Protein AF-A0AAP5D4F7-F1 (afdb_monomer)

Radius of gyration: 26.06 Å; Cα contacts (8 Å, |Δi|>4): 20; chains: 1; bounding box: 44×52×95 Å

pLDDT: mean 70.16, std 20.32, range [34.16, 98.06]

Foldseek 3Di:
DPPVVVVVVVVVVVVVVVVVVVVVVVVCVPVVVPPDDPPPDPPPPPPPVLPDDDDDDPPVLNVCCVVVVDDPVRSVVVVVVVVVVSVVSNVVCVVCVVVVVVVVVVVLVVVCVVDDPVVNVVVVVVVCVVVVVVVVVVVVVVVVVVVVVVVPPPPDDDDDD

Solvent-accessible surface area (backbone atoms only — not comparable to full-atom values): 9914 Å² total; per-residue (Å²): 143,72,68,68,60,58,55,50,53,51,48,53,53,49,52,54,51,51,52,51,51,55,54,52,59,60,53,47,62,67,66,65,66,52,92,84,82,84,90,80,82,88,86,84,85,66,84,80,62,77,73,66,75,80,82,84,65,76,53,69,64,59,53,45,36,65,79,68,64,52,52,74,67,58,46,54,54,50,50,53,53,52,51,56,50,52,51,50,53,40,52,54,44,65,72,42,48,62,59,53,49,54,52,52,50,52,51,48,54,57,53,49,72,76,44,53,75,70,50,38,55,51,51,52,51,55,50,49,55,58,54,51,57,58,54,54,55,50,54,58,46,53,53,52,59,57,54,65,60,62,73,77,73,80,82,85,87,85,89,88,133

Structure (mmCIF, N/CA/C/O backbone):
data_AF-A0AAP5D4F7-F1
#
_entry.id   AF-A0AAP5D4F7-F1
#
loop_
_atom_site.group_PDB
_atom_site.id
_atom_site.type_symbol
_atom_site.label_atom_id
_atom_site.label_alt_id
_atom_site.label_comp_id
_atom_site.label_asym_id
_atom_site.label_entity_id
_atom_site.label_seq_id
_atom_site.pdbx_PDB_ins_code
_atom_site.Cartn_x
_atom_site.Cartn_y
_atom_site.Cartn_z
_atom_site.occupancy
_atom_site.B_iso_or_equiv
_atom_site.auth_seq_id
_atom_site.auth_comp_id
_atom_site.auth_asym_id
_atom_site.auth_atom_id
_atom_site.pdbx_PDB_model_num
ATOM 1 N N . MET A 1 1 ? 18.240 23.602 -42.112 1.00 45.06 1 MET A N 1
ATOM 2 C CA . MET A 1 1 ? 18.119 24.378 -40.853 1.00 45.06 1 MET A CA 1
ATOM 3 C C . MET A 1 1 ? 17.007 23.825 -39.933 1.00 45.06 1 MET A C 1
ATOM 5 O O . MET A 1 1 ? 16.127 24.569 -39.534 1.00 45.06 1 MET A O 1
ATOM 9 N N . LEU A 1 2 ? 17.017 22.527 -39.577 1.00 50.31 2 LEU A N 1
ATOM 10 C CA . LEU A 1 2 ? 15.916 21.885 -38.813 1.00 50.31 2 LEU A CA 1
ATOM 11 C C . LEU A 1 2 ? 16.360 21.178 -37.510 1.00 50.31 2 LEU A C 1
ATOM 13 O O . LEU A 1 2 ? 15.517 20.708 -36.751 1.00 50.31 2 LEU A O 1
ATOM 17 N N . ALA A 1 3 ? 17.667 21.120 -37.219 1.00 54.66 3 ALA A N 1
ATOM 18 C CA . ALA A 1 3 ? 18.198 20.456 -36.020 1.00 54.66 3 ALA A CA 1
ATOM 19 C C . ALA A 1 3 ? 18.232 21.369 -34.775 1.00 54.66 3 ALA A C 1
ATOM 21 O O . ALA A 1 3 ? 18.006 20.909 -33.659 1.00 54.66 3 ALA A O 1
ATOM 22 N N . GLY A 1 4 ? 18.453 22.678 -34.953 1.00 55.03 4 GLY A N 1
ATOM 23 C CA . GLY A 1 4 ? 18.571 23.624 -33.834 1.00 55.03 4 GLY A CA 1
ATOM 24 C C . GLY A 1 4 ? 17.247 23.947 -33.131 1.00 55.03 4 GLY A C 1
ATOM 25 O O . GLY A 1 4 ? 17.239 24.257 -31.944 1.00 55.03 4 GLY A O 1
ATOM 26 N N . SER A 1 5 ? 16.114 23.848 -33.829 1.00 57.25 5 SER A N 1
ATOM 27 C CA . SER A 1 5 ? 14.784 24.158 -33.286 1.00 57.25 5 SER A CA 1
ATOM 28 C C . SER A 1 5 ? 14.273 23.075 -32.336 1.00 57.25 5 SER A C 1
ATOM 30 O O . SER A 1 5 ? 13.728 23.399 -31.287 1.00 57.25 5 SER A O 1
ATOM 32 N N . ARG A 1 6 ? 14.529 21.796 -32.635 1.00 60.34 6 ARG A N 1
ATOM 33 C CA . ARG A 1 6 ? 14.172 20.673 -31.748 1.00 60.34 6 ARG A CA 1
ATOM 34 C C . ARG A 1 6 ? 14.949 20.714 -30.430 1.00 60.34 6 ARG A C 1
ATOM 36 O O . ARG A 1 6 ? 14.372 20.470 -29.375 1.00 60.34 6 ARG A O 1
ATOM 43 N N . LEU A 1 7 ? 16.224 21.109 -30.486 1.00 68.88 7 LEU A N 1
ATOM 44 C CA . LEU A 1 7 ? 17.064 21.285 -29.299 1.00 68.88 7 LEU A CA 1
ATOM 45 C C . LEU A 1 7 ? 16.583 22.458 -28.427 1.00 68.88 7 LEU A C 1
ATOM 47 O O . LEU A 1 7 ? 16.510 22.334 -27.209 1.00 68.88 7 LEU A O 1
ATOM 51 N N . ARG A 1 8 ? 16.191 23.579 -29.048 1.00 61.22 8 ARG A N 1
ATOM 52 C CA . ARG A 1 8 ? 15.646 24.752 -28.340 1.00 61.22 8 ARG A CA 1
ATOM 53 C C . ARG A 1 8 ? 14.299 24.453 -27.679 1.00 61.22 8 ARG A C 1
ATOM 55 O O . ARG A 1 8 ? 14.093 24.855 -26.541 1.00 61.22 8 ARG A O 1
ATOM 62 N N . VAL A 1 9 ? 13.420 23.708 -28.351 1.00 74.62 9 VAL A N 1
ATOM 63 C CA . VAL A 1 9 ? 12.127 23.278 -27.787 1.00 74.62 9 VAL A CA 1
ATOM 64 C C . VAL A 1 9 ? 12.332 22.346 -26.590 1.00 74.62 9 VAL A C 1
ATOM 66 O O . VAL A 1 9 ? 11.697 22.543 -25.556 1.00 74.62 9 VAL A O 1
ATOM 69 N N . GLY A 1 10 ? 13.265 21.392 -26.683 1.00 74.69 10 GLY A N 1
ATOM 70 C CA . GLY A 1 10 ? 13.618 20.524 -25.556 1.00 74.69 10 GLY A CA 1
ATOM 71 C C . GLY A 1 10 ? 14.169 21.297 -24.353 1.00 74.69 10 GLY A C 1
ATOM 72 O O . GLY A 1 10 ? 13.805 21.010 -23.216 1.00 74.69 10 GLY A O 1
ATOM 73 N N . LEU A 1 11 ? 14.986 22.325 -24.597 1.00 80.06 11 LEU A N 1
ATOM 74 C CA . LEU A 1 11 ? 15.576 23.154 -23.543 1.00 80.06 11 LEU A CA 1
ATOM 75 C C . LEU A 1 11 ? 14.515 24.021 -22.841 1.00 80.06 11 LEU A C 1
ATOM 77 O O . LEU A 1 11 ? 14.483 24.075 -21.614 1.00 80.06 11 LEU A O 1
ATOM 81 N N . VAL A 1 12 ? 13.590 24.625 -23.595 1.00 80.06 12 VAL A N 1
ATOM 82 C CA . VAL A 1 12 ? 12.476 25.409 -23.028 1.00 80.06 12 VAL A CA 1
ATOM 83 C C . VAL A 1 12 ? 11.536 24.527 -22.197 1.00 80.06 12 VAL A C 1
ATOM 85 O O . VAL A 1 12 ? 11.146 24.920 -21.096 1.00 80.06 12 VAL A O 1
ATOM 88 N N . LEU A 1 13 ? 11.223 23.314 -22.668 1.00 79.25 13 LEU A N 1
ATOM 89 C CA . LEU A 1 13 ? 10.418 22.343 -21.914 1.00 79.25 13 LEU A CA 1
ATOM 90 C C . LEU A 1 13 ? 11.134 21.865 -20.642 1.00 79.25 13 LEU A C 1
ATOM 92 O O . LEU A 1 13 ? 10.517 21.779 -19.585 1.00 79.25 13 LEU A O 1
ATOM 96 N N . GLY A 1 14 ? 12.444 21.616 -20.713 1.00 80.88 14 GLY A N 1
ATOM 97 C CA . GLY A 1 14 ? 13.240 21.216 -19.552 1.00 80.88 14 GLY A CA 1
ATOM 98 C C . GLY A 1 14 ? 13.310 22.301 -18.476 1.00 80.88 14 GLY A C 1
ATOM 99 O O . GLY A 1 14 ? 13.117 22.013 -17.297 1.00 80.88 14 GLY A O 1
ATOM 100 N N . VAL A 1 15 ? 13.528 23.559 -18.872 1.00 79.31 15 VAL A N 1
ATOM 101 C CA . VAL A 1 15 ? 13.616 24.697 -17.940 1.00 79.31 15 VAL A CA 1
ATOM 102 C C . VAL A 1 15 ? 12.261 25.019 -17.308 1.00 79.31 15 VAL A C 1
ATOM 104 O O . VAL A 1 15 ? 12.200 25.260 -16.106 1.00 79.31 15 VAL A O 1
ATOM 107 N N . THR A 1 16 ? 11.164 24.968 -18.069 1.00 74.25 16 THR A N 1
ATOM 108 C CA . THR A 1 16 ? 9.812 25.182 -17.515 1.00 74.25 16 THR A CA 1
ATOM 109 C C . THR A 1 16 ? 9.391 24.057 -16.568 1.00 74.25 16 THR A C 1
ATOM 111 O O . THR A 1 16 ? 8.828 24.330 -15.509 1.00 74.25 16 THR A O 1
ATOM 114 N N . PHE A 1 17 ? 9.741 22.806 -16.877 1.00 76.88 17 PHE A N 1
ATOM 115 C CA . PHE A 1 17 ? 9.511 21.666 -15.989 1.00 76.88 17 PHE A CA 1
ATOM 116 C C . PHE A 1 17 ? 10.344 21.750 -14.699 1.00 76.88 17 PHE A C 1
ATOM 118 O O . PHE A 1 17 ? 9.817 21.548 -13.605 1.00 76.88 17 PHE A O 1
ATOM 125 N N . ALA A 1 18 ? 11.626 22.116 -14.802 1.00 70.88 18 ALA A N 1
ATOM 126 C CA . ALA A 1 18 ? 12.499 22.303 -13.643 1.00 70.88 18 ALA A CA 1
ATOM 127 C C . ALA A 1 18 ? 12.053 23.483 -12.761 1.00 70.88 18 ALA A C 1
ATOM 129 O O . ALA A 1 18 ? 12.063 23.369 -11.535 1.00 70.88 18 ALA A O 1
ATOM 130 N N . ALA A 1 19 ? 11.599 24.586 -13.366 1.00 70.94 19 ALA A N 1
ATOM 131 C CA . ALA A 1 19 ? 11.028 25.723 -12.645 1.00 70.94 19 ALA A CA 1
ATOM 132 C C . ALA A 1 19 ? 9.710 25.355 -11.936 1.00 70.94 19 ALA A C 1
ATOM 134 O O . ALA A 1 19 ? 9.495 25.768 -10.797 1.00 70.94 19 ALA A O 1
ATOM 135 N N . GLY A 1 20 ? 8.868 24.519 -12.557 1.00 60.56 20 GLY A N 1
ATOM 136 C CA . GLY A 1 20 ? 7.659 23.971 -11.934 1.00 60.56 20 GLY A CA 1
ATOM 137 C C . GLY A 1 20 ? 7.955 23.045 -10.747 1.00 60.56 20 GLY A C 1
ATOM 138 O O . GLY A 1 20 ? 7.317 23.161 -9.703 1.00 60.56 20 GLY A O 1
ATOM 139 N N . LEU A 1 21 ? 8.969 22.179 -10.859 1.00 65.44 21 LEU A N 1
ATOM 140 C CA . LEU A 1 21 ? 9.419 21.310 -9.764 1.00 65.44 21 LEU A CA 1
ATOM 141 C C . LEU A 1 21 ? 10.019 22.103 -8.596 1.00 65.44 21 LEU A C 1
ATOM 143 O O . LEU A 1 21 ? 9.684 21.843 -7.442 1.00 65.44 21 LEU A O 1
ATOM 147 N N . ALA A 1 22 ? 10.868 23.094 -8.875 1.00 58.38 22 ALA A N 1
ATOM 148 C CA . ALA A 1 22 ? 11.463 23.936 -7.839 1.00 58.38 22 ALA A CA 1
ATOM 149 C C . ALA A 1 22 ? 10.411 24.813 -7.131 1.00 58.38 22 ALA A C 1
ATOM 151 O O . ALA A 1 22 ? 10.445 24.946 -5.906 1.00 58.38 22 ALA A O 1
ATOM 152 N N . GLY A 1 23 ? 9.443 25.355 -7.881 1.00 59.84 23 GLY A N 1
ATOM 153 C CA . GLY A 1 23 ? 8.317 26.114 -7.330 1.00 59.84 23 GLY A CA 1
ATOM 154 C C . GLY A 1 23 ? 7.375 25.261 -6.475 1.00 59.84 23 GLY A C 1
ATOM 155 O O . GLY A 1 23 ? 6.960 25.696 -5.401 1.00 59.84 23 GLY A O 1
ATOM 156 N N . GLY A 1 24 ? 7.097 24.022 -6.895 1.00 54.88 24 GLY A N 1
ATOM 157 C CA . GLY A 1 24 ? 6.265 23.079 -6.142 1.00 54.88 24 GLY A CA 1
ATOM 158 C C . GLY A 1 24 ? 6.898 22.642 -4.817 1.00 54.88 24 GLY A C 1
ATOM 159 O O . GLY A 1 24 ? 6.235 22.661 -3.785 1.00 54.8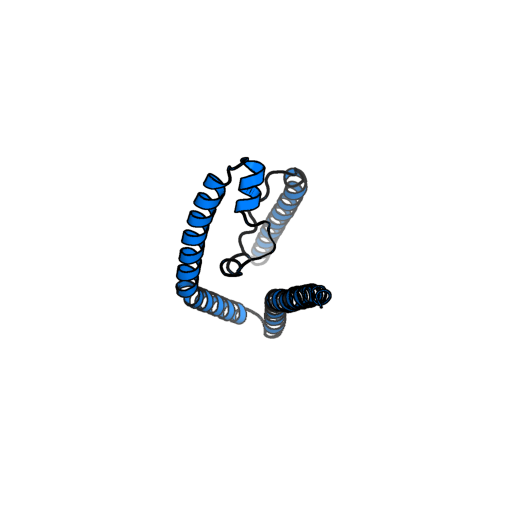8 24 GLY A O 1
ATOM 160 N N . VAL A 1 25 ? 8.198 22.330 -4.813 1.00 56.91 25 VAL A N 1
ATOM 161 C CA . VAL A 1 25 ? 8.917 21.848 -3.615 1.00 56.91 25 VAL A CA 1
ATOM 162 C C . VAL A 1 25 ? 9.118 22.950 -2.560 1.00 56.91 25 VAL A C 1
ATOM 164 O O . VAL A 1 25 ? 9.172 22.665 -1.362 1.00 56.91 25 VAL A O 1
ATOM 167 N N . ALA A 1 26 ? 9.195 24.222 -2.966 1.00 54.41 26 ALA A N 1
ATOM 168 C CA . ALA A 1 26 ? 9.351 25.340 -2.032 1.00 54.41 26 ALA A CA 1
ATOM 169 C C . ALA A 1 26 ? 8.038 25.733 -1.320 1.00 54.41 26 ALA A C 1
ATOM 171 O O . ALA A 1 26 ? 8.074 26.121 -0.149 1.00 54.41 26 ALA A O 1
ATOM 172 N N . LEU A 1 27 ? 6.887 25.596 -1.989 1.00 46.69 27 LEU A N 1
ATOM 173 C CA . LEU A 1 27 ? 5.555 25.818 -1.399 1.00 46.69 27 LEU A CA 1
ATOM 174 C C . LEU A 1 27 ? 5.139 24.683 -0.452 1.00 46.69 27 LEU A C 1
ATOM 176 O O . LEU A 1 27 ? 4.520 24.941 0.584 1.00 46.69 27 LEU A O 1
ATOM 180 N N . ASP A 1 28 ? 5.575 23.457 -0.753 1.00 44.22 28 ASP A N 1
ATOM 181 C CA . ASP A 1 28 ? 5.365 22.265 0.073 1.00 44.22 28 ASP A CA 1
ATOM 182 C C . ASP A 1 28 ? 5.906 22.496 1.501 1.00 44.22 28 ASP A C 1
ATOM 184 O O . ASP A 1 28 ? 5.234 22.295 2.509 1.00 44.22 28 ASP A O 1
ATOM 188 N N . ARG A 1 29 ? 7.100 23.081 1.629 1.00 49.97 29 ARG A N 1
ATOM 189 C CA . ARG A 1 29 ? 7.772 23.198 2.931 1.00 49.97 29 ARG A CA 1
ATOM 190 C C . ARG A 1 29 ? 7.164 24.210 3.909 1.00 49.97 29 ARG A C 1
ATOM 192 O O . ARG A 1 29 ? 7.462 24.118 5.096 1.00 49.97 29 ARG A O 1
ATOM 199 N N . ARG A 1 30 ? 6.354 25.174 3.454 1.00 50.91 30 ARG A N 1
ATOM 200 C CA . ARG A 1 30 ? 5.743 26.195 4.335 1.00 50.91 30 ARG A CA 1
ATOM 201 C C . ARG A 1 30 ? 4.250 25.998 4.583 1.00 50.91 30 ARG A C 1
ATOM 203 O O . ARG A 1 30 ? 3.777 26.440 5.623 1.00 50.91 30 ARG A O 1
ATOM 210 N N . VAL A 1 31 ? 3.539 25.284 3.709 1.00 44.56 31 VAL A N 1
ATOM 211 C CA . VAL A 1 31 ? 2.139 24.886 3.949 1.00 44.56 31 VAL A CA 1
ATOM 212 C C . VAL A 1 31 ? 2.060 23.524 4.659 1.00 44.56 31 VAL A C 1
ATOM 214 O O . VAL A 1 31 ? 1.148 23.305 5.455 1.00 44.56 31 VAL A O 1
ATOM 217 N N . LEU A 1 32 ? 3.052 22.635 4.483 1.00 45.25 32 LEU A N 1
ATOM 218 C CA . LEU A 1 32 ? 3.149 21.378 5.247 1.00 45.25 32 LEU A CA 1
ATOM 219 C C . LEU A 1 32 ? 3.817 21.484 6.618 1.00 45.25 32 LEU A C 1
ATOM 221 O O . LEU A 1 32 ? 3.750 20.537 7.399 1.00 45.25 32 LEU A O 1
ATOM 225 N N . ALA A 1 33 ? 4.422 22.628 6.939 1.00 44.97 33 ALA A N 1
ATOM 226 C CA . ALA A 1 33 ? 4.943 22.911 8.277 1.00 44.97 33 ALA A CA 1
ATOM 227 C C . ALA A 1 33 ? 3.864 23.430 9.248 1.00 44.97 33 ALA A C 1
ATOM 229 O O . ALA A 1 33 ? 4.189 23.804 10.373 1.00 44.97 33 ALA A O 1
ATOM 230 N N . ALA A 1 34 ? 2.591 23.444 8.840 1.00 39.44 34 ALA A N 1
ATOM 231 C CA . ALA A 1 34 ? 1.474 23.535 9.768 1.00 39.44 34 ALA A CA 1
ATOM 232 C C . ALA A 1 34 ? 1.208 22.128 10.345 1.00 39.44 34 ALA A C 1
ATOM 234 O O . ALA A 1 34 ? 0.832 21.220 9.593 1.00 39.44 34 ALA A O 1
ATOM 235 N N . PRO A 1 35 ? 1.416 21.903 11.654 1.00 43.38 35 PRO A N 1
ATOM 236 C CA . PRO A 1 35 ? 1.140 20.617 12.272 1.00 43.38 35 PRO A CA 1
ATOM 237 C C . PRO A 1 35 ? -0.378 20.437 12.332 1.00 43.38 35 PRO A C 1
ATOM 239 O O . PRO A 1 35 ? -1.045 21.033 13.169 1.00 43.38 35 PRO A O 1
ATOM 242 N N . GLY A 1 36 ? -0.948 19.650 11.419 1.00 43.03 36 GLY A N 1
ATOM 243 C CA . GLY A 1 36 ? -2.361 19.296 11.545 1.00 43.03 36 GLY A CA 1
ATOM 244 C C . GLY A 1 36 ? -3.013 18.580 10.372 1.00 43.03 36 GLY A C 1
ATOM 245 O O . GLY A 1 36 ? -3.926 17.801 10.606 1.00 43.03 36 GLY A O 1
ATOM 246 N N . ILE A 1 37 ? -2.584 18.788 9.122 1.00 44.50 37 ILE A N 1
ATOM 247 C CA . ILE A 1 37 ? -3.359 18.279 7.972 1.00 44.50 37 ILE A CA 1
ATOM 248 C C .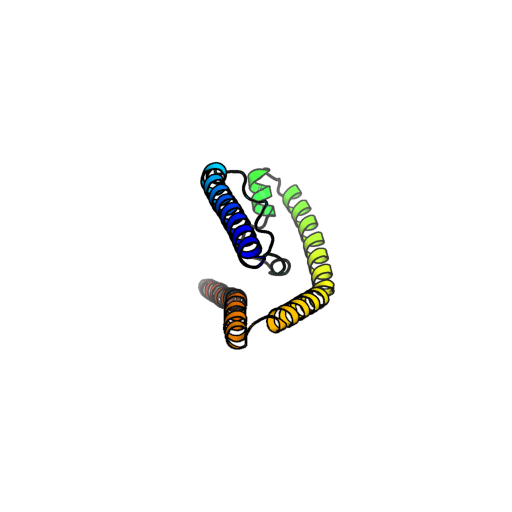 ILE A 1 37 ? -2.448 17.742 6.865 1.00 44.50 37 ILE A C 1
ATOM 250 O O . ILE A 1 37 ? -2.465 18.256 5.761 1.00 44.50 37 ILE A O 1
ATOM 254 N N . HIS A 1 38 ? -1.653 16.698 7.137 1.00 40.09 38 HIS A N 1
ATOM 255 C CA . HIS A 1 38 ? -0.913 15.952 6.098 1.00 40.09 38 HIS A CA 1
ATOM 256 C C . HIS A 1 38 ? -0.923 14.449 6.349 1.00 40.09 38 HIS A C 1
ATOM 258 O O . HIS A 1 38 ? 0.099 13.821 6.620 1.00 40.09 38 HIS A O 1
ATOM 264 N N . ALA A 1 39 ? -2.112 13.860 6.236 1.00 41.69 39 ALA A N 1
ATOM 265 C CA . ALA A 1 39 ? -2.301 12.410 6.184 1.00 41.69 39 ALA A CA 1
ATOM 266 C C . ALA A 1 39 ? -3.019 11.951 4.901 1.00 41.69 39 ALA A C 1
ATOM 268 O O . ALA A 1 39 ? -3.598 10.870 4.867 1.00 41.69 39 ALA A O 1
ATOM 269 N N . VAL A 1 40 ? -2.960 12.732 3.818 1.00 43.31 40 VAL A N 1
ATOM 270 C CA . VAL A 1 40 ? -3.480 12.327 2.503 1.00 43.31 40 VAL A CA 1
ATOM 271 C C . VAL A 1 40 ? -2.396 12.604 1.465 1.00 43.31 40 VAL A C 1
ATOM 273 O O . VAL A 1 40 ? -2.252 13.726 1.004 1.00 43.31 40 VAL A O 1
ATOM 276 N N . GLY A 1 41 ? -1.575 11.601 1.133 1.00 38.88 41 GLY A N 1
ATOM 277 C CA . GLY A 1 41 ? -0.611 11.765 0.033 1.00 38.88 41 GLY A CA 1
ATOM 278 C C . GLY A 1 41 ? 0.578 10.809 -0.038 1.00 38.88 41 GLY A C 1
ATOM 279 O O . GLY A 1 41 ? 1.174 10.686 -1.099 1.00 38.88 41 GLY A O 1
ATOM 280 N N . ARG A 1 42 ? 0.913 10.054 1.018 1.00 36.34 42 ARG A N 1
ATOM 281 C CA . ARG A 1 42 ? 1.880 8.935 0.921 1.00 36.34 42 ARG A CA 1
ATOM 282 C C . ARG A 1 42 ? 1.155 7.592 0.908 1.00 36.34 42 ARG A C 1
ATOM 284 O O . ARG A 1 42 ? 1.207 6.822 1.865 1.00 36.34 42 ARG A O 1
ATOM 291 N N . ARG A 1 43 ? 0.439 7.326 -0.189 1.00 43.56 43 ARG A N 1
ATOM 292 C CA . ARG A 1 43 ? -0.280 6.068 -0.457 1.00 43.56 43 ARG A CA 1
ATOM 293 C C . ARG A 1 43 ? 0.372 5.321 -1.625 1.00 43.56 43 ARG A C 1
ATOM 295 O O . ARG A 1 43 ? -0.226 5.158 -2.676 1.00 43.56 43 ARG A O 1
ATOM 302 N N . GLY A 1 44 ? 1.617 4.896 -1.421 1.00 34.16 44 GLY A N 1
ATOM 303 C CA . GLY A 1 44 ? 2.326 3.964 -2.311 1.00 34.16 44 GLY A CA 1
ATOM 304 C C . GLY A 1 44 ? 3.039 2.816 -1.583 1.00 34.16 44 GLY A C 1
ATOM 305 O O . GLY A 1 44 ? 3.439 1.853 -2.218 1.00 34.16 44 GLY A O 1
ATOM 306 N N . GLU A 1 45 ? 3.165 2.873 -0.252 1.00 38.34 45 GLU A N 1
ATOM 307 C CA . GLU A 1 45 ? 3.990 1.938 0.541 1.00 38.34 45 GLU A CA 1
ATOM 308 C C . GLU A 1 45 ? 3.232 1.336 1.742 1.00 38.34 45 GLU A C 1
ATOM 310 O O . GLU A 1 45 ? 3.804 1.073 2.794 1.00 38.34 45 GLU A O 1
ATOM 315 N N . ARG A 1 46 ? 1.916 1.126 1.608 1.00 38.88 46 ARG A N 1
ATOM 316 C CA . ARG A 1 46 ? 1.077 0.467 2.634 1.00 38.88 46 ARG A CA 1
ATOM 317 C C . ARG A 1 46 ? 0.125 -0.584 2.053 1.00 38.88 46 ARG A C 1
ATOM 319 O O . ARG A 1 46 ? -0.969 -0.771 2.571 1.00 38.88 46 ARG A O 1
ATOM 326 N N . ALA A 1 47 ? 0.512 -1.255 0.970 1.00 35.94 47 ALA A N 1
ATOM 327 C CA . ALA A 1 47 ? -0.268 -2.389 0.470 1.00 35.94 47 ALA A CA 1
ATOM 328 C C . ALA A 1 47 ? -0.020 -3.674 1.288 1.00 35.94 47 ALA A C 1
ATOM 330 O O . ALA A 1 47 ? -0.929 -4.476 1.413 1.00 35.94 47 ALA A O 1
ATOM 331 N N . ASP A 1 48 ? 1.136 -3.832 1.945 1.00 35.75 48 ASP A N 1
ATOM 332 C CA . ASP A 1 48 ? 1.477 -5.078 2.662 1.00 35.75 48 ASP A CA 1
ATOM 333 C C . ASP A 1 48 ? 1.299 -5.032 4.191 1.00 35.75 48 ASP A C 1
ATOM 335 O O . ASP A 1 48 ? 1.600 -5.997 4.890 1.00 35.75 48 ASP A O 1
ATOM 339 N N . SER A 1 49 ? 0.770 -3.941 4.753 1.00 41.12 49 SER A N 1
ATOM 340 C CA . SER A 1 49 ? 0.545 -3.841 6.209 1.00 41.12 49 SER A CA 1
ATOM 341 C C . SER A 1 49 ? -0.829 -4.339 6.671 1.00 41.12 49 SER A C 1
ATOM 343 O O . SER A 1 49 ? -1.090 -4.341 7.870 1.00 41.12 49 SER A O 1
ATOM 345 N N . ALA A 1 50 ? -1.703 -4.793 5.766 1.00 42.22 50 ALA A N 1
ATOM 346 C CA . ALA A 1 50 ? -3.058 -5.232 6.120 1.00 42.22 50 ALA A CA 1
ATOM 347 C C . ALA A 1 50 ? -3.119 -6.608 6.821 1.00 42.22 50 ALA A C 1
ATOM 349 O O . ALA A 1 50 ? -4.180 -6.999 7.302 1.00 42.22 50 ALA A O 1
ATOM 350 N N . VAL A 1 51 ? -1.998 -7.342 6.913 1.00 42.16 51 VAL A N 1
ATOM 351 C CA . VAL A 1 51 ? -1.941 -8.692 7.521 1.00 42.16 51 VAL A CA 1
ATOM 352 C C . VAL A 1 51 ? -0.839 -8.828 8.582 1.00 42.16 51 VAL A C 1
ATOM 354 O O . VAL A 1 51 ? -0.484 -9.933 8.981 1.00 42.16 51 VAL A O 1
ATOM 357 N N . ARG A 1 52 ? -0.312 -7.723 9.127 1.00 40.47 52 ARG A N 1
ATOM 358 C CA . ARG A 1 52 ? 0.527 -7.816 10.332 1.00 40.47 52 ARG A CA 1
ATOM 359 C C . ARG A 1 52 ? -0.384 -7.788 11.554 1.00 40.47 52 ARG A C 1
ATOM 361 O O . ARG A 1 52 ? -0.890 -6.736 11.936 1.00 40.47 52 ARG A O 1
ATOM 368 N N . GLY A 1 53 ? -0.641 -8.976 12.100 1.00 37.06 53 GLY A N 1
ATOM 369 C CA . GLY A 1 53 ? -1.263 -9.134 13.407 1.00 37.06 53 GLY A CA 1
ATOM 370 C C . GLY A 1 53 ? -0.577 -8.249 14.445 1.00 37.06 53 GLY A C 1
ATOM 371 O O . GLY A 1 53 ? 0.630 -8.046 14.376 1.00 37.06 53 GLY A O 1
ATOM 372 N N . GLU A 1 54 ? -1.408 -7.701 15.330 1.00 46.38 54 GLU A N 1
ATOM 373 C CA . GLU A 1 54 ? -1.112 -7.195 16.671 1.00 46.38 54 GLU A CA 1
ATOM 374 C C . GLU A 1 54 ? 0.267 -6.569 16.962 1.00 46.38 54 GLU A C 1
ATOM 376 O O . GLU A 1 54 ? 1.313 -7.206 16.882 1.00 46.38 54 GLU A O 1
ATOM 381 N N . ARG A 1 55 ? 0.197 -5.365 17.555 1.00 48.72 55 ARG A N 1
ATOM 382 C CA . ARG A 1 55 ? 1.255 -4.638 18.287 1.00 48.72 55 ARG A CA 1
ATOM 383 C C . ARG A 1 55 ? 2.159 -3.855 17.332 1.00 48.72 55 ARG A C 1
ATOM 385 O O . ARG A 1 55 ? 2.684 -4.371 16.361 1.00 48.72 55 ARG A O 1
ATOM 392 N N . GLY A 1 56 ? 2.421 -2.558 17.486 1.00 38.09 56 GLY A N 1
ATOM 393 C CA . GLY A 1 56 ? 2.361 -1.685 18.658 1.00 38.09 56 GLY A CA 1
ATOM 394 C C . GLY A 1 56 ? 2.031 -0.256 18.241 1.00 38.09 56 GLY A C 1
ATOM 395 O O . GLY A 1 56 ? 2.694 0.691 18.643 1.00 38.09 56 GLY A O 1
ATOM 396 N N . HIS A 1 57 ? 1.004 -0.123 17.407 1.00 44.06 57 HIS A N 1
ATOM 397 C CA . HIS A 1 57 ? 0.102 0.999 17.587 1.00 44.06 57 HIS A CA 1
ATOM 398 C C . HIS A 1 57 ? -0.811 0.638 18.750 1.00 44.06 57 HIS A C 1
ATOM 400 O O . HIS A 1 57 ? -1.265 -0.508 18.813 1.00 44.06 57 HIS A O 1
ATOM 406 N N . THR A 1 58 ? -1.056 1.594 19.647 1.00 49.84 58 THR A N 1
ATOM 407 C CA . THR A 1 58 ? -2.239 1.600 20.511 1.00 49.84 58 THR A CA 1
ATOM 408 C C . THR A 1 58 ? -3.394 1.061 19.666 1.00 49.84 58 THR A C 1
ATOM 410 O O . THR A 1 58 ? -3.657 1.641 18.604 1.00 49.84 58 THR A O 1
ATOM 413 N N . PRO A 1 59 ? -3.967 -0.117 19.987 1.00 67.56 59 PRO A N 1
ATOM 414 C CA . PRO A 1 59 ? -5.015 -0.688 19.163 1.00 67.56 59 PRO A CA 1
ATOM 415 C C . PRO A 1 59 ? -6.081 0.392 19.008 1.00 67.56 59 PRO A C 1
ATOM 417 O O . PRO A 1 59 ? -6.394 1.082 19.968 1.00 67.56 59 PRO A O 1
ATOM 420 N N . VAL A 1 60 ? -6.575 0.602 17.787 1.00 73.12 60 VAL A N 1
ATOM 421 C CA . VAL A 1 60 ? -7.458 1.738 17.439 1.00 73.12 60 VAL A CA 1
ATOM 422 C C . VAL A 1 60 ? -8.600 1.925 18.457 1.00 73.12 60 VAL A C 1
ATOM 424 O O . VAL A 1 60 ? -9.010 3.045 18.741 1.00 73.12 60 VAL A O 1
ATOM 427 N N . ILE A 1 61 ? -9.040 0.831 19.085 1.00 79.88 61 ILE A N 1
ATOM 428 C CA . ILE A 1 61 ? -10.002 0.821 20.187 1.00 79.88 61 ILE A CA 1
ATOM 429 C C . ILE A 1 61 ? -9.552 1.574 21.451 1.00 79.88 61 ILE A C 1
ATOM 431 O O . ILE A 1 61 ? -10.368 2.254 22.052 1.00 79.88 61 ILE A O 1
ATOM 435 N N . GLU A 1 62 ? -8.287 1.496 21.866 1.00 78.00 62 GLU A N 1
ATOM 436 C CA . GLU A 1 62 ? -7.747 2.218 23.029 1.00 78.00 62 GLU A CA 1
ATOM 437 C C . GLU A 1 62 ? -7.672 3.726 22.767 1.00 78.00 62 GLU A C 1
ATOM 439 O O . GLU A 1 62 ? -7.941 4.532 23.662 1.00 78.00 62 GLU A O 1
ATOM 444 N N . GLN A 1 63 ? -7.380 4.111 21.521 1.00 79.69 63 GLN A N 1
ATOM 445 C CA . GLN A 1 63 ? -7.463 5.506 21.099 1.00 79.69 63 GLN A CA 1
ATOM 446 C C . GLN A 1 63 ? -8.915 6.000 21.167 1.00 79.69 63 GLN A C 1
ATOM 448 O O . GLN A 1 63 ? -9.184 7.026 21.786 1.00 79.69 63 GLN A O 1
ATOM 453 N N . PHE A 1 64 ? -9.866 5.236 20.620 1.00 81.12 64 PHE A N 1
ATOM 454 C CA . PHE A 1 64 ? -11.291 5.577 20.687 1.00 81.12 64 PHE A CA 1
ATOM 455 C C . PHE A 1 64 ? -11.820 5.602 22.119 1.00 81.12 64 PHE A C 1
ATOM 457 O O . PHE A 1 64 ? -12.569 6.506 22.472 1.00 81.12 64 PHE A O 1
ATOM 464 N N . ALA A 1 65 ? -11.396 4.662 22.962 1.00 81.25 65 ALA A N 1
ATOM 465 C CA . ALA A 1 65 ? -11.782 4.615 24.365 1.00 81.25 65 ALA A CA 1
ATOM 466 C C . ALA A 1 65 ? -11.363 5.891 25.102 1.00 81.25 65 ALA A C 1
ATOM 468 O O . ALA A 1 65 ? -12.160 6.449 25.852 1.00 81.25 65 ALA A O 1
ATOM 469 N N . THR A 1 66 ? -10.152 6.383 24.834 1.00 81.19 66 THR A N 1
ATOM 470 C CA . THR A 1 66 ? -9.614 7.593 25.466 1.00 81.19 66 THR A CA 1
ATOM 471 C C . THR A 1 66 ? -10.259 8.864 24.912 1.00 81.19 66 THR A C 1
ATOM 473 O O . THR A 1 66 ? -10.705 9.717 25.677 1.00 81.19 66 THR A O 1
ATOM 476 N N . GLU A 1 67 ? -10.333 8.998 23.586 1.00 87.44 67 GLU A N 1
ATOM 477 C CA . GLU A 1 67 ? -10.813 10.219 22.926 1.00 87.44 67 GLU A CA 1
ATOM 478 C C . GLU A 1 67 ? -12.333 10.390 23.037 1.00 87.44 67 GLU A C 1
ATOM 480 O O . GLU A 1 67 ? -12.819 11.507 23.217 1.00 87.44 67 GLU A O 1
ATOM 485 N N . LEU A 1 68 ? -13.088 9.289 22.976 1.00 91.62 68 LEU A N 1
ATOM 486 C CA . LEU A 1 68 ? -14.554 9.298 23.014 1.00 91.62 68 LEU A CA 1
ATOM 487 C C . LEU A 1 68 ? -15.118 8.971 24.400 1.00 91.62 68 LEU A C 1
ATOM 489 O O . LEU A 1 68 ? -16.335 8.988 24.568 1.00 91.62 68 LEU A O 1
ATOM 493 N N . LYS A 1 69 ? -14.251 8.689 25.385 1.00 90.50 69 LYS A N 1
ATOM 494 C CA . LYS A 1 69 ? -14.630 8.297 26.754 1.00 90.50 69 LYS A CA 1
ATOM 495 C C . LYS A 1 69 ? -15.650 7.155 26.752 1.00 90.50 69 LYS A C 1
ATOM 497 O O . LYS A 1 69 ? -16.715 7.254 27.360 1.00 90.50 69 LYS A O 1
ATOM 502 N N . LEU A 1 70 ? -15.332 6.095 26.014 1.00 88.94 70 LEU A N 1
ATOM 503 C CA . LEU A 1 70 ? -16.221 4.945 25.868 1.00 88.94 70 LEU A CA 1
ATOM 504 C C . LEU A 1 70 ? -16.429 4.252 27.217 1.00 88.94 70 LEU A C 1
ATOM 506 O O . LEU A 1 70 ? -15.484 4.068 27.983 1.00 88.94 70 LEU A O 1
ATOM 510 N N . THR A 1 71 ? -17.661 3.822 27.472 1.00 92.69 71 THR A N 1
ATOM 511 C CA . THR A 1 71 ? -17.956 2.876 28.557 1.00 92.69 71 THR A CA 1
ATOM 512 C C . THR A 1 71 ? -17.396 1.489 28.232 1.00 92.69 71 THR A C 1
ATOM 514 O O . THR A 1 71 ? -17.165 1.162 27.064 1.00 92.69 71 THR A O 1
ATOM 517 N N . ASP A 1 72 ? -17.229 0.637 29.246 1.00 88.88 72 ASP A N 1
ATOM 518 C CA . ASP A 1 72 ? -16.731 -0.733 29.053 1.00 88.88 72 ASP A CA 1
ATOM 519 C C . ASP A 1 72 ? -17.623 -1.555 28.112 1.00 88.88 72 ASP A C 1
ATOM 521 O O . ASP A 1 72 ? -17.124 -2.306 27.271 1.00 88.88 72 ASP A O 1
ATOM 525 N N . GLN A 1 73 ? -18.942 -1.353 28.186 1.00 89.88 73 GLN A N 1
ATOM 526 C CA . GLN A 1 73 ? -19.891 -2.001 27.284 1.00 89.88 73 GLN A CA 1
ATOM 527 C C . GLN A 1 73 ? -19.683 -1.548 25.829 1.00 89.88 73 GLN A C 1
ATOM 529 O O . GLN A 1 73 ? -19.526 -2.383 24.940 1.00 89.88 73 GLN A O 1
ATOM 534 N N . GLN A 1 74 ? -19.600 -0.235 25.583 1.00 88.50 74 GLN A N 1
ATOM 535 C CA . GLN A 1 74 ? -19.353 0.302 24.238 1.00 88.50 74 GLN A CA 1
ATOM 536 C C . GLN A 1 74 ? -18.001 -0.153 23.681 1.00 88.50 74 GLN A C 1
ATOM 538 O O . GLN A 1 74 ? -17.881 -0.446 22.492 1.00 88.50 74 GLN A O 1
ATOM 543 N N . ARG A 1 75 ? -16.978 -0.240 24.537 1.00 87.50 75 ARG A N 1
ATOM 544 C CA . ARG A 1 75 ? -15.661 -0.756 24.160 1.00 87.50 75 ARG A CA 1
ATOM 545 C C . ARG A 1 75 ? -15.754 -2.199 23.665 1.00 87.50 75 ARG A C 1
ATOM 547 O O . ARG A 1 75 ? -15.222 -2.490 22.597 1.00 87.50 75 ARG A O 1
ATOM 554 N N . SER A 1 76 ? -16.441 -3.069 24.404 1.00 88.38 76 SER A N 1
ATOM 555 C CA . SER A 1 76 ? -16.611 -4.483 24.045 1.00 88.38 76 SER A CA 1
ATOM 556 C C . SER A 1 76 ? -17.392 -4.668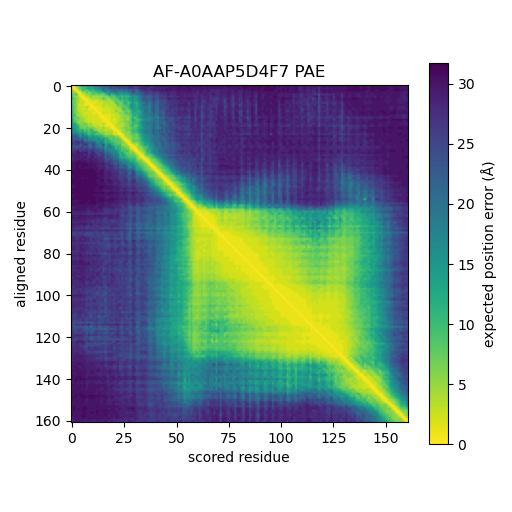 22.736 1.00 88.38 76 SER A C 1
ATOM 558 O O . SER A 1 76 ? -17.007 -5.471 21.878 1.00 88.38 76 SER A O 1
ATOM 560 N N . GLU A 1 77 ? -18.447 -3.876 22.530 1.00 88.75 77 GLU A N 1
ATOM 561 C CA . GLU A 1 77 ? -19.231 -3.902 21.292 1.00 88.75 77 GLU A CA 1
ATOM 562 C C . GLU A 1 77 ? -18.390 -3.459 20.082 1.00 88.75 77 GLU A C 1
ATOM 564 O O . GLU A 1 77 ? -18.367 -4.137 19.051 1.00 88.75 77 GLU A O 1
ATOM 569 N N . ILE A 1 78 ? -17.634 -2.362 20.206 1.00 87.50 78 ILE A N 1
ATOM 570 C CA . ILE A 1 78 ? -16.774 -1.866 19.121 1.00 87.50 78 ILE A CA 1
ATOM 571 C C . ILE A 1 78 ? -15.621 -2.838 18.845 1.00 87.50 78 ILE A C 1
ATOM 573 O O . ILE A 1 78 ? -15.283 -3.057 17.683 1.00 87.50 78 ILE A O 1
ATOM 577 N N . GLU A 1 79 ? -15.027 -3.446 19.872 1.00 87.00 79 GLU A N 1
ATOM 578 C CA . GLU A 1 79 ? -13.990 -4.470 19.704 1.00 87.00 79 GLU A CA 1
ATOM 579 C C . GLU A 1 79 ? -14.501 -5.651 18.872 1.00 87.00 79 GLU A C 1
ATOM 581 O O . GLU A 1 79 ? -13.877 -6.012 17.872 1.00 87.00 79 GLU A O 1
ATOM 586 N N . THR A 1 80 ? -15.699 -6.146 19.190 1.00 88.94 80 THR A N 1
ATOM 587 C CA . THR A 1 80 ? -16.363 -7.216 18.432 1.00 88.94 80 THR A CA 1
ATOM 588 C C . THR A 1 80 ? -16.575 -6.830 16.965 1.00 88.94 80 THR A C 1
ATOM 590 O O . THR A 1 80 ? -16.281 -7.612 16.054 1.00 88.94 80 THR A O 1
ATOM 593 N N . ILE A 1 81 ? -17.044 -5.603 16.710 1.00 89.31 81 ILE A N 1
ATOM 594 C CA . ILE A 1 81 ? -17.241 -5.083 15.350 1.00 89.31 81 ILE A CA 1
ATOM 595 C C . ILE A 1 81 ? -15.906 -5.043 14.599 1.00 89.31 81 ILE A C 1
ATOM 597 O O . ILE A 1 81 ? -15.803 -5.541 13.474 1.00 89.31 81 ILE A O 1
ATOM 601 N N . LEU A 1 82 ? -14.870 -4.462 15.205 1.00 87.50 82 LEU A N 1
ATOM 602 C CA . LEU A 1 82 ? -13.561 -4.327 14.571 1.00 87.50 82 LEU A CA 1
ATOM 603 C C . LEU A 1 82 ? -12.932 -5.689 14.277 1.00 87.50 82 LEU A C 1
ATOM 605 O O . LEU A 1 82 ? -12.356 -5.857 13.203 1.00 87.50 82 LEU A O 1
ATOM 609 N N . ASP A 1 83 ? -13.063 -6.664 15.172 1.00 87.50 83 ASP A N 1
ATOM 610 C CA . ASP A 1 83 ? -12.543 -8.016 14.961 1.00 87.50 83 ASP A CA 1
ATOM 611 C C . ASP A 1 83 ? -13.236 -8.736 13.810 1.00 87.50 83 ASP A C 1
ATOM 613 O O . ASP A 1 83 ? -12.562 -9.304 12.943 1.00 87.50 83 ASP A O 1
ATOM 617 N N 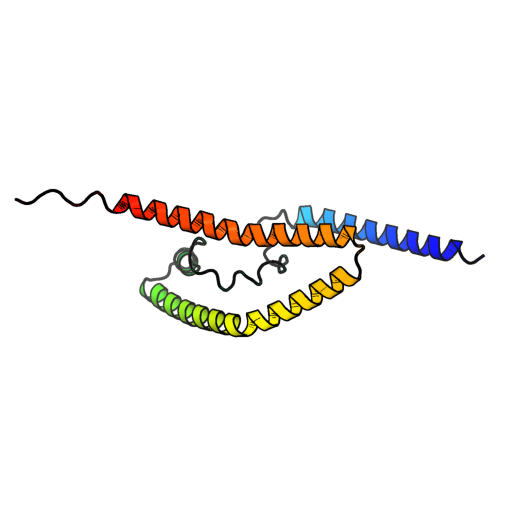. HIS A 1 84 ? -14.560 -8.620 13.715 1.00 88.19 84 HIS A N 1
ATOM 618 C CA . HIS A 1 84 ? -15.311 -9.141 12.578 1.00 88.19 84 HIS A CA 1
ATOM 619 C C . HIS A 1 84 ? -14.797 -8.578 11.240 1.00 88.19 84 HIS A C 1
ATOM 621 O O . HIS A 1 84 ? -14.548 -9.328 10.290 1.00 88.19 84 HIS A O 1
ATOM 627 N N . TYR A 1 85 ? -14.564 -7.265 11.154 1.00 86.06 85 TYR A N 1
ATOM 628 C CA . TYR A 1 85 ? -14.036 -6.650 9.931 1.00 86.06 85 TYR A CA 1
ATOM 629 C C . TYR A 1 85 ? -12.553 -6.959 9.686 1.00 86.06 85 TYR A C 1
ATOM 631 O O . TYR A 1 85 ? -12.155 -7.148 8.536 1.00 86.06 85 TYR A O 1
ATOM 639 N N . ARG A 1 86 ? -11.727 -7.083 10.733 1.00 86.25 86 ARG A N 1
ATOM 640 C CA . ARG A 1 86 ? -10.323 -7.520 10.607 1.00 86.25 86 ARG A CA 1
ATOM 641 C C . ARG A 1 86 ? -10.233 -8.907 9.978 1.00 86.25 86 ARG A C 1
ATOM 643 O O . ARG A 1 86 ? -9.383 -9.123 9.114 1.00 86.25 86 ARG A O 1
ATOM 650 N N . MET A 1 87 ? -11.105 -9.833 10.380 1.00 86.88 87 MET A N 1
ATOM 651 C CA . MET A 1 87 ? -11.163 -11.174 9.792 1.00 86.88 87 MET A CA 1
ATOM 652 C C . MET A 1 87 ? -11.570 -11.133 8.318 1.00 86.88 87 MET A C 1
ATOM 654 O O . MET A 1 87 ? -10.911 -11.760 7.490 1.00 86.88 87 MET A O 1
ATOM 658 N N . GLN A 1 88 ? -12.594 -10.351 7.971 1.00 85.94 88 GLN A N 1
ATOM 659 C CA . GLN A 1 88 ? -13.027 -10.201 6.579 1.00 85.94 88 GLN A CA 1
ATOM 660 C C . GLN A 1 88 ? -11.931 -9.611 5.688 1.00 85.94 88 GLN A C 1
ATOM 662 O O . GLN A 1 88 ? -11.650 -10.148 4.618 1.00 85.94 88 GLN A O 1
ATOM 667 N N . VAL A 1 89 ? -11.261 -8.545 6.139 1.00 85.12 89 VAL A N 1
ATOM 668 C CA . VAL A 1 89 ? -10.148 -7.935 5.395 1.00 85.12 89 VAL A CA 1
ATOM 669 C C . VAL A 1 89 ? -8.999 -8.924 5.224 1.00 85.12 89 VAL A C 1
ATOM 671 O O . VAL A 1 89 ? -8.429 -9.011 4.139 1.00 85.12 89 VAL A O 1
ATOM 674 N N . ARG A 1 90 ? -8.669 -9.696 6.267 1.00 85.94 90 ARG A N 1
ATOM 675 C CA . ARG A 1 90 ? -7.629 -10.729 6.192 1.00 85.94 90 ARG A CA 1
ATOM 676 C C . ARG A 1 90 ? -7.967 -11.789 5.149 1.00 85.94 90 ARG A C 1
ATOM 678 O O . ARG A 1 90 ? -7.096 -12.125 4.354 1.00 85.94 90 ARG A O 1
ATOM 685 N N . SER A 1 91 ? -9.205 -12.276 5.147 1.00 87.38 91 SER A N 1
ATOM 686 C CA . SER A 1 91 ? -9.697 -13.249 4.167 1.00 87.38 91 SER A CA 1
ATOM 687 C C . SER A 1 91 ? -9.600 -12.694 2.742 1.00 87.38 91 SER A C 1
ATOM 689 O O . SER A 1 91 ? -8.909 -13.253 1.894 1.00 87.38 91 SER A O 1
ATOM 691 N N . MET A 1 92 ? -10.145 -11.495 2.513 1.00 90.38 92 MET A N 1
ATOM 692 C CA . MET A 1 92 ? -10.059 -10.809 1.220 1.00 90.38 92 MET A CA 1
ATOM 693 C C . MET A 1 92 ? -8.607 -10.626 0.754 1.00 90.38 92 MET A C 1
ATOM 695 O O . MET A 1 92 ? -8.298 -10.779 -0.429 1.00 90.38 92 MET A O 1
ATOM 699 N N . TRP A 1 93 ? -7.696 -10.295 1.672 1.00 87.44 93 TRP A N 1
ATOM 700 C CA . TRP A 1 93 ? -6.285 -10.145 1.334 1.00 87.44 93 TRP A CA 1
ATOM 701 C C . TRP A 1 93 ? -5.620 -11.471 0.969 1.00 87.44 93 TRP A C 1
ATOM 703 O O . TRP A 1 93 ? -4.789 -11.485 0.065 1.00 87.44 93 TRP A O 1
ATOM 713 N N . GLN A 1 94 ? -5.969 -12.580 1.627 1.00 87.69 94 GLN A N 1
ATOM 714 C CA . GLN A 1 94 ? -5.443 -13.906 1.279 1.00 87.69 94 GLN A CA 1
ATOM 715 C C . GLN A 1 94 ? -5.777 -14.276 -0.170 1.00 87.69 94 GLN A C 1
ATOM 717 O O . GLN A 1 94 ? -4.896 -14.748 -0.889 1.00 87.69 94 GLN A O 1
ATOM 722 N N . ASP A 1 95 ? -6.987 -13.951 -0.620 1.00 86.25 95 ASP A N 1
ATOM 723 C CA . ASP A 1 95 ? -7.429 -14.209 -1.993 1.00 86.25 95 ASP A CA 1
ATOM 724 C C . ASP A 1 95 ? -6.803 -13.246 -3.012 1.00 86.25 95 ASP A C 1
ATOM 726 O O . ASP A 1 95 ? -6.472 -13.624 -4.141 1.00 86.25 95 ASP A O 1
ATOM 730 N N . PHE A 1 96 ? -6.633 -11.976 -2.635 1.00 88.81 96 PHE A N 1
ATOM 731 C CA . PHE A 1 96 ? -6.145 -10.936 -3.540 1.00 88.81 96 PHE A CA 1
ATOM 732 C C . PHE A 1 96 ? -4.615 -10.907 -3.676 1.00 88.81 96 PHE A C 1
ATOM 734 O O . PHE A 1 96 ? -4.091 -10.603 -4.753 1.00 88.81 96 PHE A O 1
ATOM 741 N N . ARG A 1 97 ? -3.881 -11.246 -2.610 1.00 91.50 97 ARG A N 1
ATOM 742 C CA . ARG A 1 97 ? -2.414 -11.159 -2.540 1.00 91.50 97 ARG A CA 1
ATOM 743 C C . ARG A 1 97 ? -1.693 -11.863 -3.701 1.00 91.50 97 ARG A C 1
ATOM 745 O O . ARG A 1 97 ? -0.774 -11.247 -4.243 1.00 91.50 97 ARG A O 1
ATOM 752 N N . PRO A 1 98 ? -2.075 -13.078 -4.147 1.00 92.19 98 PRO A N 1
ATOM 753 C CA . PRO A 1 98 ? -1.411 -13.735 -5.275 1.00 92.19 98 PRO A CA 1
ATOM 754 C C . PRO A 1 98 ? -1.553 -12.951 -6.583 1.00 92.19 98 PRO A C 1
ATOM 756 O O . PRO A 1 98 ? -0.586 -12.790 -7.327 1.00 92.19 98 PRO A O 1
ATOM 759 N N . ARG A 1 99 ? -2.748 -12.408 -6.846 1.00 90.31 99 ARG A N 1
ATOM 760 C CA . ARG A 1 99 ? -3.030 -11.619 -8.056 1.00 90.31 99 ARG A CA 1
ATOM 761 C C . ARG A 1 99 ? -2.248 -10.312 -8.051 1.00 90.31 99 ARG A C 1
ATOM 763 O O . ARG A 1 99 ? -1.668 -9.932 -9.066 1.00 90.31 99 ARG A O 1
ATOM 770 N N . TYR A 1 100 ? -2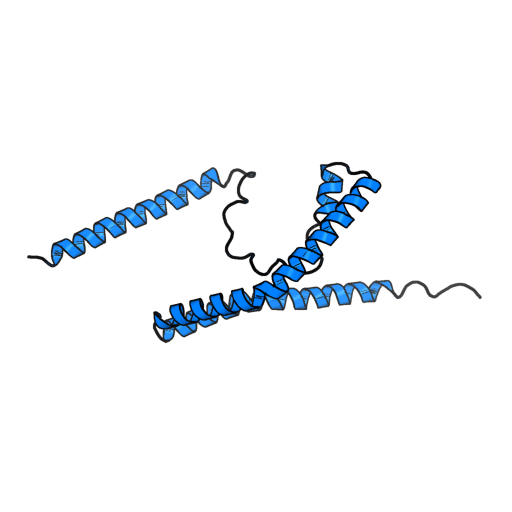.203 -9.655 -6.896 1.00 90.31 100 TYR A N 1
ATOM 771 C CA . TYR A 1 100 ? -1.402 -8.454 -6.704 1.00 90.31 100 TYR A CA 1
ATOM 772 C C . TYR A 1 100 ? 0.093 -8.727 -6.924 1.00 90.31 100 TYR A C 1
ATOM 774 O O . TYR A 1 100 ? 0.747 -7.982 -7.652 1.00 90.31 100 TYR A O 1
ATOM 782 N N . GLY A 1 101 ? 0.616 -9.820 -6.357 1.00 90.12 101 GLY A N 1
ATOM 783 C CA . GLY A 1 101 ? 2.004 -10.245 -6.548 1.00 90.12 101 GLY A CA 1
ATOM 784 C C . GLY A 1 101 ? 2.352 -10.448 -8.021 1.00 90.12 101 GLY A C 1
ATOM 785 O O . GLY A 1 101 ? 3.281 -9.819 -8.520 1.00 90.12 101 GLY A O 1
ATOM 786 N N . ALA A 1 102 ? 1.537 -11.215 -8.749 1.00 92.69 102 ALA A N 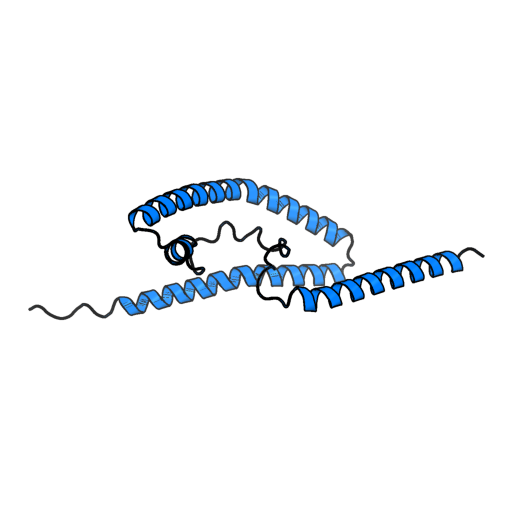1
ATOM 787 C CA . ALA A 1 102 ? 1.744 -11.456 -10.177 1.00 92.69 102 ALA A CA 1
ATOM 788 C C . ALA A 1 102 ? 1.745 -10.159 -11.013 1.00 92.69 102 ALA A C 1
ATOM 790 O O . ALA A 1 102 ? 2.553 -9.998 -11.930 1.00 92.69 102 ALA A O 1
ATOM 791 N N . MET A 1 103 ? 0.869 -9.205 -10.683 1.00 94.50 103 MET A N 1
ATOM 792 C CA . MET A 1 103 ? 0.840 -7.892 -11.333 1.00 94.50 103 MET A CA 1
ATOM 793 C C . MET A 1 103 ? 2.128 -7.098 -11.077 1.00 94.50 103 MET A C 1
ATOM 795 O O . MET A 1 103 ? 2.680 -6.498 -12.002 1.00 94.50 103 MET A O 1
ATOM 799 N N . MET A 1 104 ? 2.619 -7.102 -9.835 1.00 92.81 104 MET A N 1
ATOM 800 C CA . MET A 1 104 ? 3.862 -6.423 -9.459 1.00 92.81 104 MET A CA 1
ATOM 801 C C . MET A 1 104 ? 5.090 -7.064 -10.112 1.00 92.81 104 MET A C 1
ATOM 803 O O . MET A 1 104 ? 5.979 -6.343 -10.568 1.00 92.81 104 MET A O 1
ATOM 807 N N . ASP A 1 105 ? 5.126 -8.392 -10.214 1.00 94.75 105 ASP A N 1
ATOM 808 C CA . ASP A 1 105 ? 6.204 -9.114 -10.893 1.00 94.75 105 ASP A CA 1
ATOM 809 C C . ASP A 1 105 ? 6.222 -8.805 -12.392 1.00 94.75 105 ASP A C 1
ATOM 811 O O . ASP A 1 105 ? 7.273 -8.483 -12.945 1.00 94.75 105 ASP A O 1
ATOM 815 N N . SER A 1 106 ? 5.054 -8.779 -13.037 1.00 95.94 106 SER A N 1
ATOM 816 C CA . SER A 1 106 ? 4.932 -8.355 -14.436 1.00 95.94 106 SER A CA 1
ATOM 817 C C . SER A 1 106 ? 5.446 -6.927 -14.647 1.00 95.94 106 SER A C 1
ATOM 819 O O . SER A 1 106 ? 6.243 -6.667 -15.554 1.00 95.94 106 SER A O 1
ATOM 821 N N . ALA A 1 107 ? 5.060 -5.990 -13.775 1.00 95.31 107 ALA A N 1
ATOM 822 C CA . ALA A 1 107 ? 5.566 -4.622 -13.824 1.00 95.31 107 ALA A CA 1
ATOM 823 C C . ALA A 1 107 ? 7.094 -4.575 -13.659 1.00 95.31 107 ALA A C 1
ATOM 825 O O . ALA A 1 107 ? 7.766 -3.873 -14.417 1.00 95.31 107 ALA A O 1
ATOM 826 N N . ARG A 1 108 ? 7.653 -5.360 -12.730 1.00 95.62 108 ARG A N 1
ATOM 827 C CA . ARG A 1 108 ? 9.101 -5.472 -12.520 1.00 95.62 108 ARG A CA 1
ATOM 828 C C . ARG A 1 108 ? 9.817 -5.958 -13.775 1.00 95.62 108 ARG A C 1
ATOM 830 O O . ARG A 1 108 ? 10.784 -5.326 -14.182 1.00 95.62 108 ARG A O 1
ATOM 837 N N . THR A 1 109 ?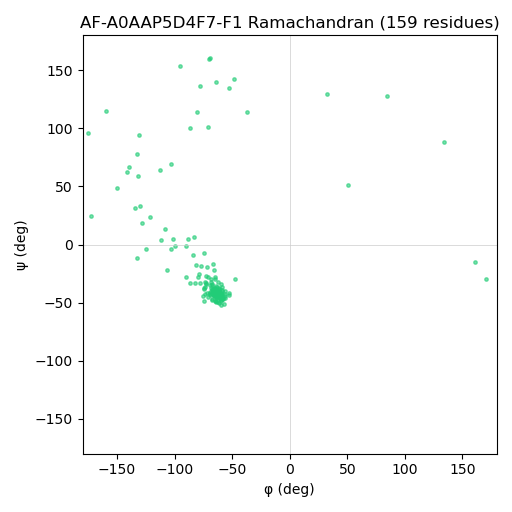 9.332 -7.019 -14.418 1.00 97.00 109 THR A N 1
ATOM 838 C CA . THR A 1 109 ? 9.925 -7.537 -15.660 1.00 97.00 109 THR A CA 1
ATOM 839 C C . THR A 1 109 ? 9.915 -6.488 -16.769 1.00 97.00 109 THR A C 1
ATOM 841 O O . THR A 1 109 ? 10.912 -6.320 -17.469 1.00 97.00 109 THR A O 1
ATOM 844 N N . ARG A 1 110 ? 8.821 -5.731 -16.911 1.00 97.50 110 ARG A N 1
ATOM 845 C CA . ARG A 1 110 ? 8.734 -4.651 -17.908 1.00 97.50 110 ARG A CA 1
ATOM 846 C C . ARG A 1 110 ? 9.699 -3.505 -17.608 1.00 97.50 110 ARG A C 1
ATOM 848 O O . ARG A 1 110 ? 10.279 -2.959 -18.539 1.00 97.50 110 ARG A O 1
ATOM 855 N N . ILE A 1 111 ? 9.883 -3.159 -16.332 1.00 97.06 111 ILE A N 1
ATOM 856 C CA . ILE A 1 111 ? 10.876 -2.166 -15.906 1.00 97.06 111 ILE A CA 1
ATOM 857 C C . ILE A 1 111 ? 12.287 -2.667 -16.222 1.00 97.06 111 ILE A C 1
ATOM 859 O O . ILE A 1 111 ? 13.057 -1.945 -16.840 1.00 97.06 111 ILE A O 1
ATOM 863 N N . GLU A 1 112 ? 12.627 -3.904 -15.862 1.00 97.50 112 GLU A N 1
ATOM 864 C CA . GLU A 1 112 ? 13.950 -4.469 -16.158 1.00 97.50 112 GLU A CA 1
ATOM 865 C C . GLU A 1 112 ? 14.242 -4.498 -17.665 1.00 97.50 112 GLU A C 1
ATOM 867 O O . GLU A 1 112 ? 15.375 -4.248 -18.065 1.00 97.50 112 GLU A O 1
ATOM 872 N N . GLY A 1 113 ? 13.223 -4.714 -18.502 1.00 97.69 113 GLY A N 1
ATOM 873 C CA . GLY A 1 113 ? 13.358 -4.719 -19.960 1.00 97.69 113 GLY A CA 1
ATOM 874 C C . GLY A 1 113 ? 13.712 -3.371 -20.601 1.00 97.69 113 GLY A C 1
ATOM 875 O O . GLY A 1 113 ? 14.143 -3.361 -21.751 1.00 97.69 113 GLY A O 1
ATOM 876 N N . VAL A 1 114 ? 13.547 -2.242 -19.899 1.00 98.06 114 VAL A N 1
ATOM 877 C CA . VAL A 1 114 ? 13.915 -0.903 -20.412 1.00 98.06 114 VAL A CA 1
ATOM 878 C C . VAL A 1 114 ? 15.216 -0.359 -19.818 1.00 98.06 114 VAL A C 1
ATOM 880 O O . VAL A 1 114 ? 15.656 0.726 -20.195 1.00 98.06 114 VAL A O 1
ATOM 883 N N . LEU A 1 115 ? 15.822 -1.084 -18.877 1.00 97.31 115 LEU A N 1
ATOM 884 C CA . LEU A 1 115 ? 17.043 -0.679 -18.187 1.00 97.31 115 LEU A CA 1
ATOM 885 C C . LEU A 1 115 ? 18.283 -1.278 -18.856 1.00 97.31 115 LEU A C 1
ATOM 887 O O . LEU A 1 115 ? 18.238 -2.351 -19.457 1.00 97.31 115 LEU A O 1
ATOM 891 N N . THR A 1 116 ? 19.426 -0.608 -18.705 1.00 97.69 116 THR A N 1
ATOM 892 C CA . THR A 1 116 ? 20.717 -1.215 -19.054 1.00 97.69 116 THR A CA 1
ATOM 893 C C . THR A 1 116 ? 21.078 -2.329 -18.062 1.00 97.69 116 THR A C 1
ATOM 895 O O . THR A 1 116 ? 20.587 -2.324 -16.928 1.00 97.69 116 THR A O 1
ATOM 898 N N . PRO A 1 117 ? 21.976 -3.265 -18.421 1.00 97.25 117 PRO A N 1
ATOM 899 C CA . PRO A 1 117 ? 22.391 -4.335 -17.511 1.00 97.25 117 PRO A CA 1
ATOM 900 C C . PRO A 1 117 ? 22.885 -3.830 -16.144 1.00 97.25 117 PRO A C 1
ATOM 902 O O . PRO A 1 117 ? 22.491 -4.365 -15.107 1.00 97.25 117 PRO A O 1
ATOM 905 N N . ASP A 1 118 ? 23.671 -2.752 -16.119 1.00 96.44 118 ASP A N 1
ATOM 906 C CA . ASP A 1 118 ? 24.163 -2.152 -14.872 1.00 96.44 118 ASP A CA 1
ATOM 907 C C . ASP A 1 118 ? 23.030 -1.534 -14.041 1.00 96.44 118 ASP A C 1
ATOM 909 O O . ASP A 1 118 ? 22.982 -1.687 -12.817 1.00 96.44 118 ASP A O 1
ATOM 913 N N . GLN A 1 119 ? 22.063 -0.890 -14.700 1.00 97.12 119 GLN A N 1
ATOM 914 C CA . GLN A 1 119 ? 20.882 -0.331 -14.041 1.00 97.12 119 GLN A CA 1
ATOM 915 C C . GLN A 1 119 ? 19.967 -1.422 -13.473 1.00 97.12 119 GLN A C 1
ATOM 917 O O . GLN A 1 119 ? 19.413 -1.235 -12.392 1.00 97.12 119 GLN A O 1
ATOM 922 N N . VAL A 1 120 ? 19.842 -2.578 -14.134 1.00 97.62 120 VAL A N 1
ATOM 923 C CA . VAL A 1 120 ? 19.102 -3.735 -13.600 1.00 97.62 120 VAL A CA 1
ATOM 924 C C . VAL A 1 120 ? 19.728 -4.218 -12.292 1.00 97.62 120 VAL A C 1
ATOM 926 O O . VAL A 1 120 ? 19.012 -4.487 -11.324 1.00 97.62 120 VAL A O 1
ATOM 929 N N . GLN A 1 121 ? 21.060 -4.291 -12.218 1.00 96.25 121 GLN A N 1
ATOM 930 C CA . GLN A 1 121 ? 21.747 -4.691 -10.987 1.00 96.25 121 GLN A CA 1
ATOM 931 C C . GLN A 1 121 ? 21.471 -3.715 -9.835 1.00 96.25 121 GLN A C 1
ATOM 933 O O . GLN A 1 121 ? 21.136 -4.149 -8.727 1.00 96.25 121 GLN A O 1
ATOM 938 N N . GLN A 1 122 ? 21.538 -2.408 -10.105 1.00 96.50 122 GLN A N 1
ATOM 939 C CA . GLN A 1 122 ? 21.211 -1.366 -9.127 1.00 96.50 122 GLN A CA 1
ATOM 940 C C . GLN A 1 122 ? 19.738 -1.425 -8.704 1.00 96.50 122 GLN A C 1
ATOM 942 O O . GLN A 1 122 ? 19.431 -1.406 -7.512 1.00 96.50 122 GLN A O 1
ATOM 947 N N . TYR A 1 123 ? 18.821 -1.576 -9.660 1.00 95.38 123 TYR A N 1
ATOM 948 C CA . TYR A 1 123 ? 17.387 -1.693 -9.409 1.00 95.38 123 TYR A CA 1
ATOM 949 C C . TYR A 1 123 ? 17.061 -2.891 -8.507 1.00 95.38 123 TYR A C 1
ATOM 951 O O . TYR A 1 123 ? 16.375 -2.745 -7.493 1.00 95.38 123 TYR A O 1
ATOM 959 N N . ARG A 1 124 ? 17.630 -4.066 -8.792 1.00 95.12 124 ARG A N 1
ATOM 960 C CA . ARG A 1 124 ? 17.461 -5.260 -7.949 1.00 95.12 124 ARG A CA 1
ATOM 961 C C . ARG A 1 124 ? 18.047 -5.074 -6.549 1.00 95.12 124 ARG A C 1
ATOM 963 O O . ARG A 1 124 ? 17.465 -5.564 -5.581 1.00 95.12 124 ARG A O 1
ATOM 970 N N . ALA A 1 125 ? 19.167 -4.364 -6.414 1.00 93.81 125 ALA A N 1
ATOM 971 C CA . ALA A 1 125 ? 19.740 -4.041 -5.108 1.00 93.81 125 ALA A CA 1
ATOM 972 C C . ALA A 1 125 ? 18.817 -3.127 -4.284 1.00 93.81 125 ALA A C 1
ATOM 974 O O . ALA A 1 125 ? 18.573 -3.413 -3.109 1.00 93.81 125 ALA A O 1
ATOM 975 N N . LEU A 1 126 ? 18.236 -2.098 -4.912 1.00 93.50 126 LEU A N 1
ATOM 976 C CA . LEU A 1 126 ? 17.255 -1.209 -4.278 1.00 93.50 126 LEU A CA 1
ATOM 977 C C . LEU A 1 126 ? 16.021 -1.979 -3.796 1.00 93.50 126 LEU A C 1
ATOM 979 O O . LEU A 1 126 ? 15.556 -1.765 -2.675 1.00 93.50 126 LEU A O 1
ATOM 983 N N . LEU A 1 127 ? 15.510 -2.903 -4.612 1.00 90.75 127 LEU A N 1
ATOM 984 C CA . LEU A 1 127 ? 14.383 -3.751 -4.228 1.00 90.75 127 LEU A CA 1
ATOM 985 C C . LEU A 1 127 ? 14.728 -4.634 -3.025 1.00 90.75 127 LEU A C 1
ATOM 987 O O . LEU A 1 127 ? 13.991 -4.629 -2.040 1.00 90.75 127 LEU A O 1
ATOM 991 N N . ARG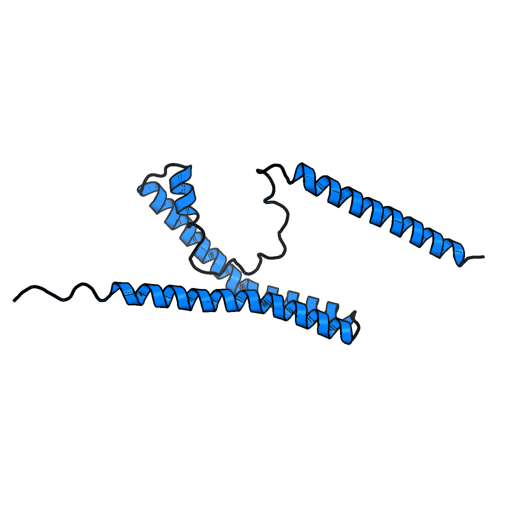 A 1 128 ? 15.866 -5.342 -3.053 1.00 89.38 128 ARG A N 1
ATOM 992 C CA . ARG A 1 128 ? 16.307 -6.186 -1.927 1.00 89.38 128 ARG A CA 1
ATOM 993 C C . ARG A 1 128 ? 16.418 -5.397 -0.625 1.00 89.38 128 ARG A C 1
ATOM 995 O O . ARG A 1 128 ? 15.955 -5.877 0.403 1.00 89.38 128 ARG A O 1
ATOM 1002 N N . GLN A 1 129 ? 16.967 -4.183 -0.665 1.00 86.56 129 GLN A N 1
ATOM 1003 C CA . GLN A 1 129 ? 17.081 -3.335 0.523 1.00 86.56 129 GLN A CA 1
ATOM 1004 C C . GLN A 1 129 ? 15.708 -2.977 1.117 1.00 86.56 129 GLN A C 1
ATOM 1006 O O . GLN A 1 129 ? 15.557 -2.947 2.340 1.00 86.56 129 GLN A O 1
ATOM 1011 N N . ARG A 1 130 ? 14.702 -2.719 0.269 1.00 81.00 130 ARG A N 1
ATOM 1012 C CA . ARG A 1 130 ? 13.335 -2.427 0.725 1.00 81.00 130 ARG A CA 1
ATOM 1013 C C . ARG A 1 130 ? 12.657 -3.655 1.331 1.00 81.00 130 ARG A C 1
ATOM 1015 O O . ARG A 1 130 ? 12.074 -3.532 2.403 1.00 81.00 130 ARG A O 1
ATOM 1022 N N . TYR A 1 131 ? 12.788 -4.827 0.708 1.00 77.12 131 TYR A N 1
ATOM 1023 C CA . TYR A 1 131 ? 12.184 -6.063 1.226 1.00 77.12 131 TYR A CA 1
ATOM 1024 C C . TYR A 1 131 ? 12.852 -6.552 2.521 1.00 77.12 131 TYR A C 1
ATOM 1026 O O . TYR A 1 131 ? 12.164 -6.871 3.486 1.00 77.12 131 TYR A O 1
ATOM 1034 N N . GLN A 1 132 ? 14.185 -6.500 2.612 1.00 73.69 132 GLN A N 1
ATOM 1035 C CA . GLN A 1 132 ? 14.922 -6.924 3.813 1.00 73.69 132 GLN A CA 1
ATOM 1036 C C . GLN A 1 132 ? 14.639 -6.054 5.047 1.00 73.69 132 GLN A C 1
ATOM 1038 O O . GLN A 1 132 ? 14.736 -6.535 6.176 1.00 73.69 132 GLN A O 1
ATOM 1043 N N . ARG A 1 133 ? 14.287 -4.772 4.866 1.00 65.25 133 ARG A N 1
ATOM 1044 C CA . ARG A 1 133 ? 13.864 -3.914 5.986 1.00 65.25 133 ARG A CA 1
ATOM 1045 C C . ARG A 1 133 ? 12.520 -4.341 6.579 1.00 65.25 133 ARG A C 1
ATOM 1047 O O . ARG A 1 133 ? 12.326 -4.134 7.771 1.00 65.25 133 ARG A O 1
ATOM 1054 N N . GLY A 1 134 ? 11.630 -4.936 5.785 1.00 62.19 134 GLY A N 1
ATOM 1055 C CA . GLY A 1 134 ? 10.353 -5.464 6.270 1.00 62.19 134 GLY A CA 1
ATOM 1056 C C . GLY A 1 134 ? 10.524 -6.724 7.121 1.00 62.19 134 GLY A C 1
ATOM 1057 O O . GLY A 1 134 ? 9.963 -6.803 8.214 1.00 62.19 134 GLY A O 1
ATOM 1058 N N . ASP A 1 135 ? 11.354 -7.664 6.659 1.00 59.75 135 ASP A N 1
ATOM 1059 C CA . ASP A 1 135 ? 11.527 -8.971 7.308 1.00 59.75 135 ASP A CA 1
ATOM 1060 C C . ASP A 1 135 ? 12.363 -8.899 8.592 1.00 59.75 135 ASP A C 1
ATOM 1062 O O . ASP A 1 135 ? 11.961 -9.441 9.624 1.00 59.75 135 ASP A O 1
ATOM 1066 N N . ASN A 1 136 ? 13.484 -8.169 8.577 1.00 61.31 136 ASN A N 1
ATOM 1067 C CA . ASN A 1 136 ? 14.370 -8.055 9.744 1.00 61.31 136 ASN A CA 1
ATOM 1068 C C . ASN A 1 136 ? 13.709 -7.340 10.934 1.00 61.31 136 ASN A C 1
ATOM 1070 O O . ASN A 1 136 ? 14.040 -7.620 12.087 1.00 61.31 136 ASN A O 1
ATOM 1074 N N . ASP A 1 137 ? 12.780 -6.420 10.662 1.00 59.16 137 ASP A N 1
ATOM 1075 C CA . ASP A 1 137 ? 11.975 -5.757 11.689 1.00 59.16 137 ASP A CA 1
ATOM 1076 C C . ASP A 1 137 ? 11.006 -6.738 12.372 1.00 59.16 137 ASP A C 1
ATOM 1078 O O . ASP A 1 137 ? 10.792 -6.650 13.577 1.00 59.16 137 ASP A O 1
ATOM 1082 N N . SER A 1 138 ? 10.479 -7.736 11.648 1.00 60.34 138 SER A N 1
ATOM 1083 C CA . SER A 1 138 ? 9.662 -8.804 12.260 1.00 60.34 138 SER A CA 1
ATOM 1084 C C . SER A 1 138 ? 10.482 -9.689 13.182 1.00 60.34 138 SER A C 1
ATOM 1086 O O . SER A 1 138 ? 10.054 -9.957 14.302 1.00 60.34 138 SER A O 1
ATOM 1088 N N . THR A 1 139 ? 11.648 -10.141 12.716 1.00 62.81 139 THR A N 1
ATOM 1089 C CA . THR A 1 139 ? 12.461 -11.129 13.436 1.00 62.81 139 THR A CA 1
ATOM 1090 C C . THR A 1 139 ? 13.020 -10.554 14.734 1.00 62.81 139 THR A C 1
ATOM 1092 O O . THR A 1 139 ? 12.850 -11.141 15.801 1.00 62.81 139 THR A O 1
ATOM 1095 N N . ARG A 1 140 ? 13.591 -9.342 14.685 1.00 60.88 140 ARG A N 1
ATOM 1096 C CA . ARG A 1 140 ? 14.108 -8.663 15.890 1.00 60.88 140 ARG A CA 1
ATOM 1097 C C . ARG A 1 140 ? 13.012 -8.375 16.909 1.00 60.88 140 ARG A C 1
ATOM 1099 O O . ARG A 1 140 ? 13.253 -8.373 18.114 1.00 60.88 140 ARG A O 1
ATOM 1106 N N . ARG A 1 141 ? 11.795 -8.122 16.428 1.00 58.84 141 ARG A N 1
ATOM 1107 C CA . ARG A 1 141 ? 10.639 -7.875 17.280 1.00 58.84 141 ARG A CA 1
ATOM 1108 C C . ARG A 1 141 ? 10.126 -9.149 17.947 1.00 58.84 141 ARG A C 1
ATOM 1110 O O . ARG A 1 141 ? 9.870 -9.115 19.146 1.00 58.84 141 ARG A O 1
ATOM 1117 N N . SER A 1 142 ? 10.055 -10.271 17.225 1.00 60.88 142 SER A N 1
ATOM 1118 C CA . SER A 1 142 ? 9.670 -11.554 17.829 1.00 60.88 142 SER A CA 1
ATOM 1119 C C . SER A 1 142 ? 10.678 -12.026 18.875 1.00 60.88 142 SER A C 1
ATOM 1121 O O . SER A 1 142 ? 10.285 -12.587 19.895 1.00 60.88 142 SER A O 1
ATOM 1123 N N . GLU A 1 143 ? 11.971 -11.770 18.660 1.00 61.59 143 GLU A N 1
ATOM 1124 C CA . GLU A 1 143 ? 13.020 -12.069 19.643 1.00 61.59 143 GLU A CA 1
ATOM 1125 C C . GLU A 1 143 ? 12.864 -11.228 20.917 1.00 61.59 143 GLU A C 1
ATOM 1127 O O . GLU A 1 143 ? 12.953 -11.765 22.022 1.00 61.59 143 GLU A O 1
ATOM 1132 N N . ARG A 1 144 ? 12.549 -9.932 20.780 1.00 59.50 144 ARG A N 1
ATOM 1133 C CA . ARG A 1 144 ? 12.324 -9.028 21.920 1.00 59.50 144 ARG A CA 1
ATOM 1134 C C . ARG A 1 144 ? 11.104 -9.426 22.755 1.00 59.50 144 ARG A C 1
ATOM 1136 O O . ARG A 1 144 ? 11.196 -9.467 23.980 1.00 59.50 144 ARG A O 1
ATOM 1143 N N . ASP A 1 145 ? 9.996 -9.773 22.104 1.00 61.97 145 ASP A N 1
ATOM 1144 C CA . ASP A 1 145 ? 8.768 -10.214 22.781 1.00 61.97 145 ASP A CA 1
ATOM 1145 C C . ASP A 1 145 ? 8.952 -11.586 23.465 1.00 61.97 145 ASP A C 1
ATOM 1147 O O . ASP A 1 145 ? 8.385 -11.847 24.528 1.00 61.97 145 ASP A O 1
ATOM 1151 N N . SER A 1 146 ? 9.789 -12.456 22.889 1.00 60.03 146 SER A N 1
ATOM 1152 C CA . SER A 1 146 ? 10.132 -13.764 23.467 1.00 60.03 146 SER A CA 1
ATOM 1153 C C . SER A 1 146 ? 11.063 -13.651 24.675 1.00 60.03 146 SER A C 1
ATOM 1155 O O . SER A 1 146 ? 10.960 -14.456 25.600 1.00 60.03 146 SER A O 1
ATOM 1157 N N . ALA A 1 147 ? 11.960 -12.661 24.684 1.00 60.25 147 ALA A N 1
ATOM 1158 C CA . ALA A 1 147 ? 12.846 -12.386 25.811 1.00 60.25 147 ALA A CA 1
ATOM 1159 C C . ALA A 1 147 ? 12.080 -11.779 27.000 1.00 60.25 147 ALA A C 1
ATOM 1161 O O . ALA A 1 147 ? 12.259 -12.228 28.128 1.00 60.25 147 ALA A O 1
ATOM 1162 N N . GLY A 1 148 ? 11.149 -10.849 26.748 1.00 56.12 148 GLY A N 1
ATOM 1163 C CA . GLY A 1 148 ? 10.342 -10.216 27.802 1.00 56.12 148 GLY A CA 1
ATOM 1164 C C . GLY A 1 148 ? 9.378 -11.160 28.535 1.00 56.12 148 GLY A C 1
ATOM 1165 O O . GLY A 1 148 ? 9.000 -10.888 29.669 1.00 56.12 148 GLY A O 1
ATOM 1166 N N . ARG A 1 149 ? 9.002 -12.294 27.927 1.00 53.88 149 ARG A N 1
ATOM 1167 C CA . ARG A 1 149 ? 8.155 -13.320 28.566 1.00 53.88 149 ARG A CA 1
ATOM 1168 C C . ARG A 1 149 ? 8.909 -14.277 29.492 1.00 53.88 149 ARG A C 1
ATOM 1170 O O . ARG A 1 149 ? 8.268 -14.952 30.289 1.00 53.88 149 ARG A O 1
ATOM 1177 N N . ARG A 1 150 ? 10.240 -14.379 29.393 1.00 54.12 150 ARG A N 1
ATOM 1178 C CA . ARG A 1 150 ? 11.017 -15.315 30.228 1.00 54.12 150 ARG A CA 1
ATOM 1179 C C . ARG A 1 150 ? 11.266 -14.783 31.641 1.00 54.12 150 ARG A C 1
ATOM 1181 O O . ARG A 1 150 ? 11.318 -15.586 32.565 1.00 54.12 150 ARG A O 1
ATOM 1188 N N . ASP A 1 151 ? 11.307 -13.466 31.825 1.00 54.34 151 ASP A N 1
ATOM 1189 C CA . ASP A 1 151 ? 11.573 -12.858 33.137 1.00 54.34 151 ASP A CA 1
ATOM 1190 C C . ASP A 1 151 ? 10.371 -12.884 34.098 1.00 54.34 151 ASP A C 1
ATOM 1192 O O . ASP A 1 151 ? 10.550 -12.791 35.309 1.00 54.34 151 ASP A O 1
ATOM 1196 N N . SER A 1 152 ? 9.140 -13.078 33.611 1.00 53.22 152 SER A N 1
ATOM 1197 C CA . SER A 1 152 ? 7.935 -13.031 34.455 1.00 53.22 152 SER A CA 1
ATOM 1198 C C . SER A 1 152 ? 7.540 -14.361 35.114 1.00 53.22 152 SER A C 1
ATOM 1200 O O . SER A 1 152 ? 6.491 -14.419 35.747 1.00 53.22 152 SER A O 1
ATOM 1202 N N . THR A 1 153 ? 8.331 -15.434 34.974 1.00 54.06 153 THR A N 1
ATOM 1203 C CA . THR A 1 153 ? 7.948 -16.783 35.463 1.00 54.06 153 THR A CA 1
ATOM 1204 C C . THR A 1 153 ? 8.786 -17.293 36.643 1.00 54.06 153 THR A C 1
ATOM 1206 O O . THR A 1 153 ? 8.563 -18.408 37.102 1.00 54.06 153 THR A O 1
ATOM 1209 N N . THR A 1 154 ? 9.714 -16.493 37.183 1.00 51.22 154 THR A N 1
ATOM 1210 C CA . THR A 1 154 ? 10.664 -16.951 38.225 1.00 51.22 154 THR A CA 1
ATOM 1211 C C . THR A 1 154 ? 10.388 -16.383 39.629 1.00 51.22 154 THR A C 1
ATOM 1213 O O . THR A 1 154 ? 11.207 -16.529 40.530 1.00 51.22 154 THR A O 1
ATOM 1216 N N . HIS A 1 155 ? 9.227 -15.769 39.883 1.00 48.38 155 HIS A N 1
ATOM 1217 C CA . HIS A 1 155 ? 8.896 -15.254 41.222 1.00 48.38 155 HIS A CA 1
ATOM 1218 C C . HIS A 1 155 ? 7.484 -15.661 41.666 1.00 48.38 155 HIS A C 1
ATOM 1220 O O . HIS A 1 155 ? 6.538 -14.886 41.586 1.00 48.38 155 HIS A O 1
ATOM 1226 N N . GLY A 1 156 ? 7.331 -16.915 42.100 1.00 45.72 156 GLY A N 1
ATOM 1227 C CA . GLY A 1 156 ? 6.056 -17.417 42.629 1.00 45.72 156 GLY A CA 1
ATOM 1228 C C . GLY A 1 156 ? 6.110 -18.819 43.238 1.00 45.72 156 GLY A C 1
ATOM 1229 O O . GLY A 1 156 ? 5.101 -19.512 43.243 1.00 45.72 156 GLY A O 1
ATOM 1230 N N . GLY A 1 157 ? 7.278 -19.264 43.708 1.00 46.78 157 GLY A N 1
ATOM 1231 C CA . GLY A 1 157 ? 7.483 -20.610 44.247 1.00 46.78 157 GLY A CA 1
ATOM 1232 C C . GLY A 1 157 ? 8.211 -20.594 45.584 1.00 46.78 157 GLY A C 1
ATOM 1233 O O . GLY A 1 157 ? 9.291 -21.159 45.691 1.00 46.78 157 GLY A O 1
ATOM 1234 N N . SER A 1 158 ? 7.657 -19.920 46.589 1.00 49.44 158 SER A N 1
ATOM 1235 C CA . SER A 1 158 ? 8.077 -20.110 47.980 1.00 49.44 158 SER A CA 1
ATOM 1236 C C . SER A 1 158 ? 6.993 -19.623 48.935 1.00 49.44 158 SER A C 1
ATOM 1238 O O . SER A 1 158 ? 6.736 -18.419 48.985 1.00 49.44 158 SER A O 1
ATOM 1240 N N . SER A 1 159 ? 6.425 -20.569 49.690 1.00 48.72 159 SER A N 1
ATOM 1241 C CA . SER A 1 159 ? 5.795 -20.453 51.022 1.00 48.72 159 SER A CA 1
ATOM 1242 C C . SER A 1 159 ? 4.457 -21.192 51.086 1.00 48.72 159 SER A C 1
ATOM 1244 O O . SER A 1 159 ? 3.414 -20.591 50.851 1.00 48.72 159 SER A O 1
ATOM 1246 N N . GLN A 1 160 ? 4.502 -22.483 51.420 1.00 44.50 160 GLN A N 1
ATOM 1247 C CA . GLN A 1 160 ? 3.664 -23.089 52.463 1.00 44.50 160 GLN A CA 1
ATOM 1248 C C . GLN A 1 160 ? 4.068 -24.559 52.640 1.00 44.50 160 GLN A C 1
ATOM 1250 O O . GLN A 1 160 ? 3.610 -25.422 51.898 1.00 44.50 160 GLN A O 1
ATOM 1255 N N . GLU A 1 161 ? 4.936 -24.804 53.619 1.00 42.88 161 GLU A N 1
ATOM 1256 C CA . GLU A 1 161 ? 4.883 -25.964 54.520 1.00 42.88 161 GLU 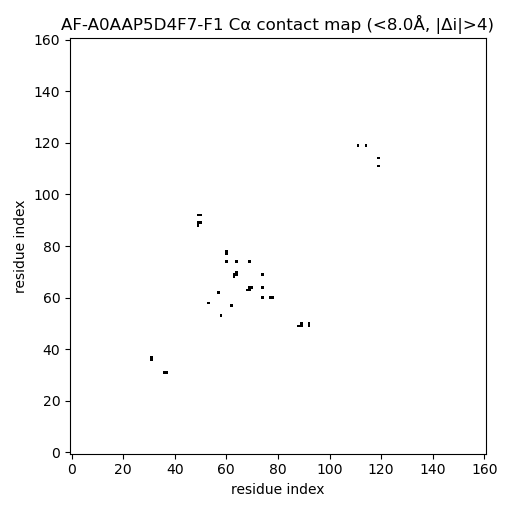A CA 1
ATOM 1257 C C . GLU A 1 161 ? 5.168 -25.458 55.938 1.00 42.88 161 GLU A C 1
ATOM 1259 O O . GLU A 1 161 ? 5.998 -24.523 56.061 1.00 42.88 161 GLU A O 1
#

Secondary structure (DSSP, 8-state):
--HHHHHHHHHHHHHHHHHHHHHHHHHHHHHTTSTT---SS--SS-SSGGG--S-SS--HHHHHHHHHT--HHHHHHHHHHHHHHHHHHHHHHHHHHHHHHHHHHHHHHHHHTTS-HHHHHHHHHHHHHHHHHHHHHHHHHHHHHHHHTTGGGSS------

Mean predicted aligned error: 18.4 Å

Sequence (161 aa):
MLAGSRLRVGLVLGVTFAAGLAGGVALDRRVLAAPGIHAVGRRGERADSAVRGERGHTPVIEQFATELKLTDQQRSEIETILDHYRMQVRSMWQDFRPRYGAMMDSARTRIEGVLTPDQVQQYRALLRQRYQRGDNDSTRRSERDSAGRRDSTTHGGSSQE